Protein AF-A0A1D8K5I2-F1 (afdb_monomer_lite)

Secondary structure (DSSP, 8-state):
----GGGSB-HHHHHHHHHHHHHHHTTS-SEEEEEEEEE-TTS-EEEEEEEEEEEE-TTS-EEEEEEEEEE-HHHHHHHHHHHHHHHB-TTT-PBPHHHHHHHHHHHHHHT--

Radius of gyration: 21.26 Å; chains: 1; bounding box: 46×22×64 Å

Foldseek 3Di:
DPDDPVVFFDPVCVVVVVVVVVCQQVVVDFKDWDWGWTQPPVGDIFIKIKIKGFDADPVRHGPDMDIDIDTCRVVVVVVVVVVQVVFADPPPRHGDPVNVVVVVVVVVVVPDD

InterPro domains:
  IPR000014 PAS domain [TIGR00229] (2-82)
  IPR000014 PAS domain [cd00130] (3-72)
  IPR000700 PAS-associated, C-terminal [PS50113] (32-84)
  IPR001610 PAC motif [SM00086] (33-75)
  IPR013655 PAS fold 3 [PF08447] (4-68)
  IPR035965 PAS domain superfamily [SSF55785] (3-77)
  IPR043128 Reverse transcriptase/Diguanylate cyclase domain [G3DSA:3.30.70.270] (77-113)
  IPR052155 Bacterial biofilm regulation/maintenance [PTHR44757] (5-110)

pLDDT: mean 87.89, std 9.98, range [43.03, 97.0]

Sequence (113 aa):
MKMNFADFTHPDDLEIEQVFFDEMLANKRNSYQITKRYVHRDGHTIWVDLSAGAIRDDAGNVTSCVAVIQDITDRKSAEEEITQLAFYDALTQLPNRRLLQDRLKQALATSTP

Structure (mmCIF, N/CA/C/O backbone):
data_AF-A0A1D8K5I2-F1
#
_entry.id   AF-A0A1D8K5I2-F1
#
loop_
_atom_site.group_PDB
_atom_site.id
_atom_site.type_symbol
_atom_site.label_atom_id
_atom_site.label_alt_id
_atom_site.label_comp_id
_atom_site.label_asym_id
_atom_site.label_entity_id
_atom_site.label_seq_id
_atom_site.pdbx_PDB_ins_code
_atom_site.Cartn_x
_atom_site.Cartn_y
_atom_site.Cartn_z
_atom_site.occupancy
_atom_site.B_iso_or_equiv
_atom_site.auth_seq_id
_atom_site.auth_comp_id
_atom_site.auth_asym_id
_atom_site.auth_atom_id
_atom_site.pdbx_PDB_model_num
ATOM 1 N N . MET A 1 1 ? -5.150 5.660 -22.977 1.00 43.03 1 MET A N 1
ATOM 2 C CA . MET A 1 1 ? -4.917 6.444 -21.748 1.00 43.03 1 MET A CA 1
ATOM 3 C C . MET A 1 1 ? -3.918 5.659 -20.908 1.00 43.03 1 MET A C 1
ATOM 5 O O . MET A 1 1 ? -4.238 4.540 -20.535 1.00 43.03 1 MET A O 1
ATOM 9 N N . LYS A 1 2 ? -2.678 6.143 -20.747 1.00 49.97 2 LYS A N 1
ATOM 10 C CA . LYS A 1 2 ? -1.721 5.549 -19.795 1.00 49.97 2 LYS A CA 1
ATOM 11 C C . LYS A 1 2 ? -2.150 6.043 -18.414 1.00 49.97 2 LYS A C 1
ATOM 13 O O . LYS A 1 2 ? -2.043 7.237 -18.175 1.00 49.97 2 LYS A O 1
ATOM 18 N N . MET A 1 3 ? -2.710 5.166 -17.587 1.00 57.22 3 MET A N 1
ATOM 19 C CA . MET A 1 3 ? -3.064 5.498 -16.204 1.00 57.22 3 MET A CA 1
ATOM 20 C C . MET A 1 3 ? -1.798 5.380 -15.355 1.00 57.22 3 MET A C 1
ATOM 22 O O . MET A 1 3 ? -1.122 4.351 -15.436 1.00 57.22 3 MET A O 1
ATOM 26 N N . ASN A 1 4 ? -1.453 6.420 -14.600 1.00 81.38 4 ASN A N 1
ATOM 27 C CA . ASN A 1 4 ? -0.317 6.398 -13.687 1.00 81.38 4 ASN A CA 1
ATOM 28 C C . ASN A 1 4 ? -0.803 5.992 -12.288 1.00 81.38 4 ASN A C 1
ATOM 30 O O . ASN A 1 4 ? -1.907 6.350 -11.889 1.00 81.38 4 ASN A O 1
ATOM 34 N N . PHE A 1 5 ? 0.005 5.258 -11.521 1.00 79.12 5 PHE A N 1
ATOM 35 C CA . PHE A 1 5 ? -0.369 4.840 -10.162 1.00 79.12 5 PHE A CA 1
ATOM 36 C C . PHE A 1 5 ? -0.608 6.032 -9.222 1.00 79.12 5 PHE A C 1
ATOM 38 O O . PHE A 1 5 ? -1.412 5.946 -8.294 1.00 79.12 5 PHE A O 1
ATOM 45 N N . ALA A 1 6 ? 0.039 7.166 -9.501 1.00 84.00 6 ALA A N 1
ATOM 46 C CA . ALA A 1 6 ? -0.150 8.410 -8.767 1.00 84.00 6 ALA A CA 1
ATOM 47 C C . ALA A 1 6 ? -1.571 8.992 -8.902 1.00 84.00 6 ALA A C 1
ATOM 49 O O . ALA A 1 6 ? -2.003 9.723 -8.018 1.00 84.00 6 ALA A O 1
ATOM 50 N N . ASP A 1 7 ? -2.319 8.644 -9.958 1.00 87.12 7 ASP A N 1
ATOM 51 C CA . ASP A 1 7 ? -3.652 9.211 -10.221 1.00 87.12 7 ASP A CA 1
ATOM 52 C C . ASP A 1 7 ? -4.712 8.722 -9.219 1.00 87.12 7 ASP A C 1
ATOM 54 O O . ASP A 1 7 ? -5.735 9.374 -9.020 1.00 87.12 7 ASP A O 1
ATOM 58 N N . PHE A 1 8 ? -4.483 7.562 -8.598 1.00 89.19 8 PHE A N 1
ATOM 59 C CA . PHE A 1 8 ? -5.420 6.914 -7.676 1.00 89.19 8 PHE A CA 1
ATOM 60 C C . PHE A 1 8 ? -4.803 6.602 -6.308 1.00 89.19 8 PHE A C 1
ATOM 62 O O . PHE A 1 8 ? -5.444 5.958 -5.481 1.00 89.19 8 PHE A O 1
ATOM 69 N N . THR A 1 9 ? -3.580 7.065 -6.043 1.00 91.81 9 THR A N 1
ATOM 70 C CA . THR A 1 9 ? -2.929 6.921 -4.734 1.00 91.81 9 THR A CA 1
ATOM 71 C C . THR A 1 9 ? -3.274 8.102 -3.832 1.00 91.81 9 THR A C 1
ATOM 73 O O . THR A 1 9 ? -3.290 9.249 -4.275 1.00 91.81 9 THR A O 1
ATOM 76 N N . HIS A 1 10 ? -3.573 7.830 -2.560 1.00 92.56 10 HIS A N 1
ATOM 77 C CA . HIS A 1 10 ? -3.861 8.880 -1.586 1.00 92.56 10 HIS A CA 1
ATOM 78 C C . HIS A 1 10 ? -2.644 9.815 -1.407 1.00 92.56 10 HIS A C 1
ATOM 80 O O . HIS A 1 10 ? -1.528 9.304 -1.296 1.00 92.56 10 HIS A O 1
ATOM 86 N N . PRO A 1 11 ? -2.820 11.152 -1.320 1.00 89.44 11 PRO A N 1
ATOM 87 C CA . PRO A 1 11 ? -1.712 12.115 -1.295 1.00 89.44 11 PRO A CA 1
ATOM 88 C C . PRO A 1 11 ? -0.631 11.828 -0.249 1.00 89.44 11 PRO A C 1
ATOM 90 O O . PRO A 1 11 ? 0.553 11.865 -0.566 1.00 89.44 11 PRO A O 1
ATOM 93 N N . ASP A 1 12 ? -1.039 11.481 0.972 1.00 92.31 12 ASP A N 1
ATOM 94 C CA . ASP A 1 12 ? -0.121 11.150 2.072 1.00 92.31 12 ASP A CA 1
ATOM 95 C C . ASP A 1 12 ? 0.772 9.927 1.794 1.00 92.31 12 ASP A C 1
ATOM 97 O O . ASP A 1 12 ? 1.835 9.792 2.393 1.00 92.31 12 ASP A O 1
ATOM 101 N N . ASP A 1 13 ? 0.333 9.016 0.920 1.00 92.75 13 ASP A N 1
ATOM 102 C CA . ASP A 1 13 ? 1.019 7.747 0.666 1.00 92.75 13 ASP A CA 1
ATOM 103 C C . ASP A 1 13 ? 1.907 7.821 -0.598 1.00 92.75 13 ASP A C 1
ATOM 105 O O . ASP A 1 13 ? 2.713 6.919 -0.844 1.00 92.75 13 ASP A O 1
ATOM 109 N N . LEU A 1 14 ? 1.796 8.906 -1.384 1.00 91.25 14 LEU A N 1
ATOM 110 C CA . LEU A 1 14 ? 2.533 9.105 -2.640 1.00 91.25 14 LEU A CA 1
ATOM 111 C C . LEU A 1 14 ? 4.045 9.168 -2.431 1.00 91.25 14 LEU A C 1
ATOM 113 O O . LEU A 1 14 ? 4.793 8.550 -3.184 1.00 91.25 14 LEU A O 1
ATOM 117 N N . GLU A 1 15 ? 4.501 9.918 -1.427 1.00 91.38 15 GLU A N 1
ATOM 118 C CA . GLU A 1 15 ? 5.932 10.162 -1.218 1.00 91.38 15 GLU A CA 1
ATOM 119 C C . GLU A 1 15 ? 6.677 8.860 -0.899 1.00 91.38 15 GLU A C 1
ATOM 121 O O . GLU A 1 15 ? 7.727 8.574 -1.474 1.00 91.38 15 GLU A O 1
ATOM 126 N N . ILE A 1 16 ? 6.090 8.025 -0.040 1.00 90.75 16 ILE A N 1
ATOM 127 C CA . ILE A 1 16 ? 6.678 6.745 0.364 1.00 90.75 16 ILE A CA 1
ATOM 128 C C . ILE A 1 16 ? 6.739 5.783 -0.825 1.00 90.75 16 ILE A C 1
ATOM 130 O O . ILE A 1 16 ? 7.764 5.136 -1.052 1.00 90.75 16 ILE A O 1
ATOM 134 N N . GLU A 1 17 ? 5.658 5.682 -1.600 1.00 91.81 17 GLU A N 1
ATOM 135 C CA . GLU A 1 17 ? 5.653 4.814 -2.772 1.00 91.81 17 GLU A CA 1
ATOM 136 C C . GLU A 1 17 ? 6.645 5.280 -3.838 1.00 91.81 17 GLU A C 1
ATOM 138 O O . GLU A 1 17 ? 7.350 4.445 -4.409 1.00 91.81 17 GLU A O 1
ATOM 143 N N . GLN A 1 18 ? 6.730 6.589 -4.084 1.00 92.12 18 GLN A N 1
ATOM 144 C CA . GLN A 1 18 ? 7.652 7.154 -5.064 1.00 92.12 18 GLN A CA 1
ATOM 145 C C . GLN A 1 18 ? 9.096 6.754 -4.745 1.00 92.12 18 GLN A C 1
ATOM 147 O O . GLN A 1 18 ? 9.809 6.292 -5.634 1.00 92.12 18 GLN A O 1
ATOM 152 N N . VAL A 1 19 ? 9.501 6.822 -3.472 1.00 94.38 19 VAL A N 1
ATOM 153 C CA . VAL A 1 19 ? 10.834 6.382 -3.034 1.00 94.38 19 VAL A CA 1
ATOM 154 C C . VAL A 1 19 ? 11.075 4.906 -3.364 1.00 94.38 19 VAL A C 1
ATOM 156 O O . VAL A 1 19 ? 12.112 4.566 -3.935 1.00 94.38 19 VAL A O 1
ATOM 159 N N . PHE A 1 20 ? 10.132 4.011 -3.053 1.00 93.69 20 PHE A N 1
ATOM 160 C CA . PHE A 1 20 ? 10.298 2.580 -3.343 1.00 93.69 20 PHE A CA 1
ATOM 161 C C . PHE A 1 20 ? 10.307 2.268 -4.838 1.00 93.69 20 PHE A C 1
ATOM 163 O O . PHE A 1 20 ? 11.062 1.396 -5.282 1.00 93.69 20 PHE A O 1
ATOM 170 N N . PHE A 1 21 ? 9.490 2.977 -5.610 1.00 92.00 21 PHE A N 1
ATOM 171 C CA . PHE A 1 21 ? 9.451 2.846 -7.056 1.00 92.00 21 PHE A CA 1
ATOM 172 C C . PHE A 1 21 ? 10.769 3.317 -7.688 1.00 92.00 21 PHE A C 1
ATOM 174 O O . PHE A 1 21 ? 11.352 2.593 -8.497 1.00 92.00 21 PHE A O 1
ATOM 181 N N . ASP A 1 22 ? 11.305 4.456 -7.247 1.00 93.00 22 ASP A N 1
ATOM 182 C CA . ASP A 1 22 ? 12.586 4.989 -7.716 1.00 93.00 22 ASP A CA 1
ATOM 183 C C . ASP A 1 22 ? 13.761 4.081 -7.332 1.00 93.00 22 ASP A C 1
ATOM 185 O O . ASP A 1 22 ? 14.643 3.824 -8.152 1.00 93.00 22 ASP A O 1
ATOM 189 N N . GLU A 1 23 ? 13.769 3.520 -6.119 1.00 94.50 23 GLU A N 1
ATOM 190 C CA . GLU A 1 23 ? 14.752 2.507 -5.713 1.00 94.50 23 GLU A CA 1
ATOM 191 C C . GLU A 1 23 ? 14.705 1.260 -6.602 1.00 94.50 23 GLU A C 1
ATOM 193 O O . GLU A 1 23 ? 15.751 0.702 -6.952 1.00 94.50 23 GLU A O 1
ATOM 198 N N . MET A 1 24 ? 13.501 0.815 -6.967 1.00 93.19 24 MET A N 1
ATOM 199 C CA . MET A 1 24 ? 13.303 -0.346 -7.829 1.00 93.19 24 MET A CA 1
ATOM 200 C C . MET A 1 24 ? 13.812 -0.080 -9.253 1.00 93.19 24 MET A C 1
ATOM 202 O O . MET A 1 24 ? 14.514 -0.923 -9.823 1.00 93.19 24 MET A O 1
ATOM 206 N N . LEU A 1 25 ? 13.516 1.102 -9.803 1.00 90.12 25 LEU A N 1
ATOM 207 C CA . LEU A 1 25 ? 14.010 1.538 -11.111 1.00 90.12 25 LEU A CA 1
ATOM 208 C C . LEU A 1 25 ? 15.529 1.752 -11.125 1.00 90.12 25 LEU A C 1
ATOM 210 O O . LEU A 1 25 ? 16.186 1.425 -12.110 1.00 90.12 25 LEU A O 1
ATOM 214 N N . ALA A 1 26 ? 16.099 2.250 -10.027 1.00 92.62 26 ALA A N 1
ATOM 215 C CA . ALA A 1 26 ? 17.534 2.475 -9.868 1.00 92.62 26 ALA A CA 1
ATOM 216 C C . ALA A 1 26 ? 18.330 1.202 -9.518 1.00 92.62 26 ALA A C 1
ATOM 218 O O . ALA A 1 26 ? 19.493 1.296 -9.125 1.00 92.62 26 ALA A O 1
ATOM 219 N N . ASN A 1 27 ? 17.720 0.015 -9.613 1.00 90.75 27 ASN A N 1
ATOM 220 C CA . ASN A 1 27 ? 18.326 -1.279 -9.270 1.00 90.75 27 ASN A CA 1
ATOM 221 C C . ASN A 1 27 ? 18.806 -1.405 -7.818 1.00 90.75 27 ASN A C 1
ATOM 223 O O . ASN A 1 27 ? 19.585 -2.301 -7.499 1.00 90.75 27 ASN A O 1
ATOM 227 N N . LYS A 1 28 ? 18.317 -0.556 -6.912 1.00 92.62 28 LYS A N 1
ATOM 228 C CA . LYS A 1 28 ? 18.599 -0.664 -5.474 1.00 92.62 28 LYS A CA 1
ATOM 229 C C . LYS A 1 28 ? 17.710 -1.711 -4.798 1.00 92.62 28 LYS A C 1
ATOM 231 O O . LYS A 1 28 ? 18.006 -2.151 -3.692 1.00 92.62 28 LYS A O 1
ATOM 236 N N . ARG A 1 29 ? 16.627 -2.115 -5.470 1.00 90.94 29 ARG A N 1
ATOM 237 C CA . ARG A 1 29 ? 15.619 -3.061 -4.988 1.00 90.94 29 ARG A CA 1
ATOM 238 C C . ARG A 1 29 ? 15.029 -3.863 -6.156 1.00 90.94 29 ARG A C 1
ATOM 240 O O . ARG A 1 29 ? 14.905 -3.356 -7.266 1.00 90.94 29 ARG A O 1
ATOM 247 N N . ASN A 1 30 ? 14.638 -5.115 -5.912 1.00 91.94 30 ASN A N 1
ATOM 248 C CA . ASN A 1 30 ? 13.966 -5.952 -6.921 1.00 91.94 30 ASN A CA 1
ATOM 249 C C . ASN A 1 30 ? 12.437 -5.845 -6.874 1.00 91.94 30 ASN A C 1
ATOM 251 O O . ASN A 1 30 ? 11.780 -5.905 -7.911 1.00 91.94 30 ASN A O 1
ATOM 255 N N . SER A 1 31 ? 11.882 -5.687 -5.674 1.00 95.75 31 SER A N 1
ATOM 256 C CA . SER A 1 31 ? 10.445 -5.615 -5.426 1.00 95.75 31 SER A CA 1
ATOM 257 C C . SER A 1 31 ? 10.146 -4.901 -4.110 1.00 95.75 31 SER A C 1
ATOM 259 O O . SER A 1 31 ? 10.972 -4.913 -3.193 1.00 95.75 31 SER A O 1
ATOM 261 N N . TYR A 1 32 ? 8.954 -4.326 -3.980 1.00 95.75 32 TYR A N 1
ATOM 262 C CA . TYR A 1 32 ? 8.444 -3.772 -2.726 1.00 95.75 32 TYR A CA 1
ATOM 263 C C . TYR A 1 32 ? 7.022 -4.250 -2.442 1.00 95.75 32 TYR A C 1
ATOM 265 O O . TYR A 1 32 ? 6.274 -4.618 -3.348 1.00 95.75 32 TYR A O 1
ATOM 273 N N . GLN A 1 33 ? 6.673 -4.236 -1.158 1.00 96.56 33 GLN A N 1
ATOM 274 C CA . GLN A 1 33 ? 5.316 -4.434 -0.678 1.00 96.56 33 GLN A CA 1
ATOM 275 C C . GLN A 1 33 ? 4.948 -3.258 0.216 1.00 96.56 33 GLN A C 1
ATOM 277 O O . GLN A 1 33 ? 5.761 -2.840 1.043 1.00 96.56 33 GLN A O 1
ATOM 282 N N . ILE A 1 34 ? 3.752 -2.716 0.028 1.00 95.94 34 ILE A N 1
ATOM 283 C CA . ILE A 1 34 ? 3.247 -1.595 0.814 1.00 95.94 34 ILE A CA 1
ATOM 284 C C . ILE A 1 34 ? 1.740 -1.733 1.008 1.00 95.94 34 ILE A C 1
ATOM 286 O O . ILE A 1 34 ? 1.002 -1.989 0.056 1.00 95.94 34 ILE A O 1
ATOM 290 N N . THR A 1 35 ? 1.292 -1.534 2.244 1.00 96.44 35 THR A N 1
ATOM 291 C CA . THR A 1 35 ? -0.117 -1.295 2.552 1.00 96.44 35 THR A CA 1
ATOM 292 C C . THR A 1 35 ? -0.363 0.206 2.479 1.00 96.44 35 THR A C 1
ATOM 294 O O . THR A 1 35 ? 0.260 0.959 3.227 1.00 96.44 35 THR A O 1
ATOM 297 N N . LYS A 1 36 ? -1.248 0.650 1.589 1.00 95.31 36 LYS A N 1
ATOM 298 C CA . LYS A 1 36 ? -1.545 2.075 1.372 1.00 95.31 36 LYS A CA 1
ATOM 299 C C . LYS A 1 36 ? -3.013 2.290 1.032 1.00 95.31 36 LYS A C 1
ATOM 301 O O . LYS A 1 36 ? -3.785 1.335 0.931 1.00 95.31 36 LYS A O 1
ATOM 306 N N . ARG A 1 37 ? -3.397 3.547 0.842 1.00 96.56 37 ARG A N 1
ATOM 307 C CA . ARG A 1 37 ? -4.753 3.944 0.481 1.00 96.56 37 ARG A CA 1
ATOM 308 C C . ARG A 1 37 ? -4.857 4.290 -1.000 1.00 96.56 37 ARG A C 1
ATOM 310 O O . ARG A 1 37 ? -4.051 5.057 -1.532 1.00 96.56 37 ARG A O 1
ATOM 317 N N . TYR A 1 38 ? -5.894 3.760 -1.642 1.00 95.31 38 TYR A N 1
ATOM 318 C CA . TYR A 1 38 ? -6.337 4.196 -2.964 1.00 95.31 38 TYR A CA 1
ATOM 319 C C . TYR A 1 38 ? -7.620 4.999 -2.888 1.00 95.31 38 TYR A C 1
ATOM 321 O O . TYR A 1 38 ? -8.481 4.741 -2.053 1.00 95.31 38 TYR A O 1
ATOM 329 N N . VAL A 1 39 ? -7.745 5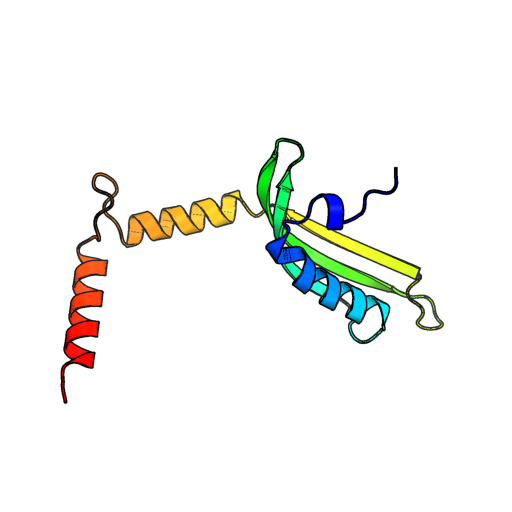.959 -3.798 1.00 94.31 39 VAL A N 1
ATOM 330 C CA . VAL A 1 39 ? -8.988 6.680 -4.049 1.00 94.31 39 VAL A CA 1
ATOM 331 C C . VAL A 1 39 ? -9.731 5.921 -5.142 1.00 94.31 39 VAL A C 1
ATOM 333 O O . VAL A 1 39 ? -9.306 5.883 -6.297 1.00 94.31 39 VAL A O 1
ATOM 336 N N . HIS A 1 40 ? -10.830 5.268 -4.768 1.00 91.12 40 HIS A N 1
ATOM 337 C CA . HIS A 1 40 ? -11.701 4.579 -5.710 1.00 91.12 40 HIS A CA 1
ATOM 338 C C . HIS A 1 40 ? -12.309 5.586 -6.693 1.00 91.12 40 HIS A C 1
ATOM 340 O O . HIS A 1 40 ? -12.507 6.757 -6.366 1.00 91.12 40 HIS A O 1
ATOM 346 N N . ARG A 1 41 ? -12.692 5.128 -7.891 1.00 88.31 41 ARG A N 1
ATOM 347 C CA . ARG A 1 41 ? -13.311 5.990 -8.918 1.00 88.31 41 ARG A CA 1
ATOM 348 C C . ARG A 1 41 ? -14.574 6.723 -8.434 1.00 88.31 41 ARG A C 1
ATOM 350 O O . ARG A 1 41 ? -14.925 7.760 -8.981 1.00 88.31 41 ARG A O 1
ATOM 357 N N . ASP A 1 42 ? -15.242 6.174 -7.419 1.00 90.81 42 ASP A N 1
ATOM 358 C CA . ASP A 1 42 ? -16.459 6.734 -6.821 1.00 90.81 42 ASP A CA 1
ATOM 359 C C . ASP A 1 42 ? -16.142 7.726 -5.674 1.00 90.81 42 ASP A C 1
ATOM 361 O O . ASP A 1 42 ? -17.045 8.179 -4.977 1.00 90.81 42 ASP A O 1
ATOM 365 N N . GLY A 1 43 ? -14.863 8.057 -5.453 1.00 89.25 43 GLY A N 1
ATOM 366 C CA . GLY A 1 43 ? -14.395 9.098 -4.530 1.00 89.25 43 GLY A CA 1
ATOM 367 C C . GLY A 1 43 ? -14.127 8.653 -3.090 1.00 89.25 43 GLY A C 1
ATOM 368 O O . GLY A 1 43 ? -13.640 9.455 -2.299 1.00 89.25 43 GLY A O 1
ATOM 369 N N . HIS A 1 44 ? -14.418 7.401 -2.731 1.00 91.81 44 HIS A N 1
ATOM 370 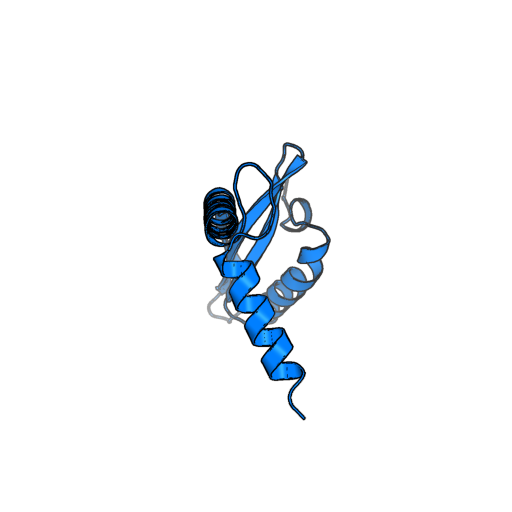C CA . HIS A 1 44 ? -14.111 6.865 -1.402 1.00 91.81 44 HIS A CA 1
ATOM 371 C C . HIS A 1 44 ? -12.708 6.252 -1.339 1.00 91.81 44 HIS A C 1
ATOM 373 O O . HIS A 1 44 ? -12.140 5.852 -2.356 1.00 91.81 44 HIS A O 1
ATOM 379 N N . THR A 1 45 ? -12.163 6.150 -0.129 1.00 95.06 45 THR A N 1
ATOM 380 C CA . THR A 1 45 ? -10.844 5.562 0.117 1.00 95.06 45 THR A CA 1
ATOM 381 C C . THR A 1 45 ? -10.957 4.068 0.406 1.00 95.06 45 THR A C 1
ATOM 383 O O . THR A 1 45 ? -11.778 3.668 1.228 1.00 95.06 45 THR A O 1
ATOM 386 N N . ILE A 1 46 ? -10.097 3.266 -0.220 1.00 95.88 46 ILE A N 1
ATOM 387 C CA . ILE A 1 46 ? -9.937 1.830 0.042 1.00 95.88 46 ILE A CA 1
ATOM 388 C C . ILE A 1 46 ? -8.523 1.535 0.540 1.00 95.88 46 ILE A C 1
ATOM 390 O O . ILE A 1 46 ? -7.565 2.217 0.162 1.00 95.88 46 ILE A O 1
ATOM 394 N N . TRP A 1 47 ? -8.383 0.509 1.375 1.00 96.94 47 TRP A N 1
ATOM 395 C CA . TRP A 1 47 ? -7.079 -0.006 1.782 1.00 96.94 47 TRP A CA 1
ATOM 396 C C . TRP A 1 47 ? -6.620 -1.073 0.802 1.00 96.94 47 TRP A C 1
ATOM 398 O O . TRP A 1 47 ? -7.364 -2.003 0.499 1.00 96.94 47 TRP A O 1
ATOM 408 N N . VAL A 1 48 ? -5.375 -0.970 0.348 1.00 96.62 48 VAL A N 1
ATOM 409 C CA . VAL A 1 48 ? -4.787 -1.942 -0.568 1.00 96.62 48 VAL A CA 1
ATOM 410 C C . VAL A 1 48 ? -3.445 -2.444 -0.072 1.00 96.62 48 VAL A C 1
ATOM 412 O O . VAL A 1 48 ? -2.616 -1.668 0.402 1.00 96.62 48 VAL A O 1
ATOM 415 N N . ASP A 1 49 ? -3.220 -3.741 -0.250 1.00 97.00 49 ASP A N 1
ATOM 416 C CA . ASP A 1 49 ? -1.892 -4.339 -0.211 1.00 97.00 49 ASP A CA 1
ATOM 417 C C . ASP A 1 49 ? -1.357 -4.396 -1.644 1.00 97.00 49 ASP A C 1
ATOM 419 O O . ASP A 1 49 ? -1.870 -5.119 -2.503 1.00 97.00 49 ASP A O 1
ATOM 423 N N . LEU A 1 50 ? -0.328 -3.596 -1.916 1.00 96.38 50 LEU A N 1
ATOM 424 C CA . LEU A 1 50 ? 0.371 -3.562 -3.193 1.00 96.38 50 LEU A CA 1
ATOM 425 C C . LEU A 1 50 ? 1.670 -4.358 -3.082 1.00 96.38 50 LEU A C 1
ATOM 427 O O . LEU A 1 50 ? 2.493 -4.092 -2.210 1.00 96.38 50 LEU A O 1
ATOM 431 N N . SER A 1 51 ? 1.887 -5.277 -4.019 1.00 96.69 51 SER A N 1
ATOM 432 C CA . SER A 1 51 ? 3.183 -5.908 -4.281 1.00 96.69 51 SER A CA 1
ATOM 433 C C . SER A 1 51 ? 3.642 -5.550 -5.687 1.00 96.69 51 SER A C 1
ATOM 435 O O . SER A 1 51 ? 2.939 -5.853 -6.647 1.00 96.69 51 SER A O 1
ATOM 437 N N . ALA A 1 52 ? 4.814 -4.938 -5.826 1.00 95.69 52 ALA A N 1
ATOM 438 C CA . ALA A 1 52 ? 5.373 -4.552 -7.118 1.00 95.69 52 ALA A CA 1
ATOM 439 C C . ALA A 1 52 ? 6.787 -5.109 -7.306 1.00 95.69 52 ALA A C 1
ATOM 441 O O . ALA A 1 52 ? 7.567 -5.165 -6.355 1.00 95.69 52 ALA A O 1
ATOM 442 N N . GLY A 1 53 ? 7.125 -5.515 -8.531 1.00 95.56 53 GLY A N 1
ATOM 443 C CA . GLY A 1 53 ? 8.437 -6.058 -8.883 1.00 95.56 53 GLY A CA 1
ATOM 444 C C . GLY A 1 53 ? 8.892 -5.655 -10.282 1.00 95.56 53 GLY A C 1
ATOM 445 O O . GLY A 1 53 ? 8.082 -5.555 -11.205 1.00 95.56 53 GLY A O 1
ATOM 446 N N . ALA A 1 54 ? 10.197 -5.432 -10.439 1.00 95.56 54 ALA A N 1
ATOM 447 C CA . ALA A 1 54 ? 10.806 -5.118 -11.726 1.00 95.56 54 ALA A CA 1
ATOM 448 C C . ALA A 1 54 ? 11.040 -6.384 -12.558 1.00 95.56 54 ALA A C 1
ATOM 450 O O . ALA A 1 54 ? 11.568 -7.381 -12.068 1.00 95.56 54 ALA A O 1
ATOM 451 N N . ILE A 1 55 ? 10.712 -6.305 -13.843 1.00 94.69 55 ILE A N 1
ATOM 452 C CA . ILE A 1 55 ? 11.087 -7.281 -14.863 1.00 94.69 55 ILE A CA 1
ATOM 453 C C . ILE A 1 55 ? 12.307 -6.724 -15.592 1.00 94.69 55 ILE A C 1
ATOM 455 O O . ILE A 1 55 ? 12.341 -5.546 -15.963 1.00 94.69 55 ILE A O 1
ATOM 459 N N . ARG A 1 56 ? 13.321 -7.571 -15.763 1.00 92.62 56 ARG A N 1
ATOM 460 C CA . ARG A 1 56 ? 14.646 -7.183 -16.250 1.00 92.62 56 ARG A CA 1
ATOM 461 C C . ARG A 1 56 ? 15.004 -7.945 -17.517 1.00 92.62 56 ARG A C 1
ATOM 463 O O . ARG A 1 56 ? 14.569 -9.082 -17.682 1.00 92.62 56 ARG A O 1
ATOM 470 N N . ASP A 1 57 ? 15.775 -7.308 -18.391 1.00 94.25 57 ASP A N 1
ATOM 471 C CA . ASP A 1 57 ? 16.452 -7.993 -19.493 1.00 94.25 5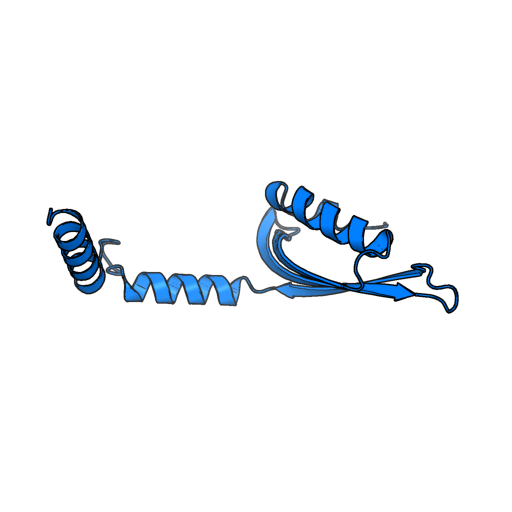7 ASP A CA 1
ATOM 472 C C . ASP A 1 57 ? 17.748 -8.680 -19.019 1.00 94.25 57 ASP A C 1
ATOM 474 O O . ASP A 1 57 ? 18.171 -8.534 -17.868 1.00 94.25 57 ASP A O 1
ATOM 478 N N . ASP A 1 58 ? 18.402 -9.410 -19.925 1.00 94.19 58 ASP A N 1
ATOM 479 C CA . ASP A 1 58 ? 19.671 -10.099 -19.653 1.00 94.19 58 ASP A CA 1
ATOM 480 C C . ASP A 1 58 ? 20.826 -9.133 -19.321 1.00 94.19 58 ASP A C 1
ATOM 482 O O . ASP A 1 58 ? 21.825 -9.534 -18.725 1.00 94.19 58 ASP A O 1
ATOM 486 N N . ALA A 1 59 ? 20.697 -7.850 -19.680 1.00 92.62 59 ALA A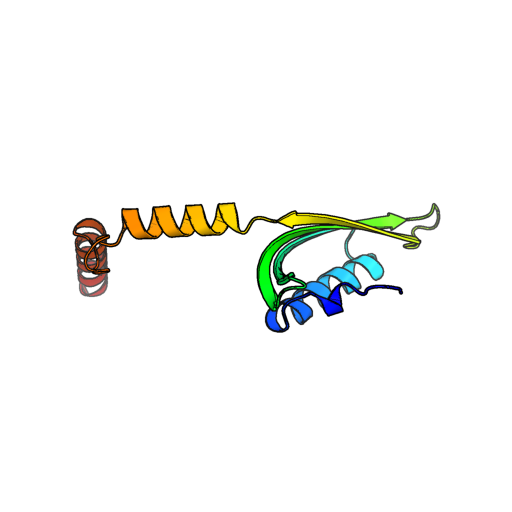 N 1
ATOM 487 C CA . ALA A 1 59 ? 21.657 -6.798 -19.355 1.00 92.62 59 ALA A CA 1
ATOM 488 C C . ALA A 1 59 ? 21.380 -6.137 -17.986 1.00 92.62 59 ALA A C 1
ATOM 490 O O . ALA A 1 59 ? 22.134 -5.261 -17.561 1.00 92.62 59 ALA A O 1
ATOM 491 N N . GLY A 1 60 ? 20.330 -6.565 -17.274 1.00 88.75 60 GLY A N 1
ATOM 492 C CA . GLY A 1 60 ? 19.950 -6.060 -15.955 1.00 88.75 60 GLY A CA 1
ATOM 493 C C . GLY A 1 60 ? 19.133 -4.764 -15.977 1.00 88.75 60 GLY A C 1
ATOM 494 O O . GLY A 1 60 ? 18.836 -4.210 -14.909 1.00 88.75 60 GLY A O 1
ATOM 495 N N . ASN A 1 61 ? 18.732 -4.283 -17.156 1.00 91.81 61 ASN A N 1
ATOM 496 C CA . ASN A 1 61 ? 17.912 -3.084 -17.296 1.00 91.81 61 ASN A CA 1
ATOM 497 C C . ASN A 1 61 ? 16.449 -3.403 -16.986 1.00 91.81 61 ASN A C 1
ATOM 499 O O . ASN A 1 61 ? 15.929 -4.443 -17.390 1.00 91.81 61 ASN A O 1
ATOM 503 N N . VAL A 1 62 ? 15.763 -2.494 -16.290 1.00 92.00 62 VAL A N 1
ATOM 504 C CA . VAL A 1 62 ? 14.321 -2.621 -16.045 1.00 92.00 62 VAL A CA 1
ATOM 505 C C . VAL A 1 62 ? 13.568 -2.378 -17.352 1.00 92.00 62 VAL A C 1
ATOM 507 O O . VAL A 1 62 ? 13.627 -1.285 -17.909 1.00 92.00 62 VAL A O 1
ATOM 510 N N . THR A 1 63 ? 12.838 -3.383 -17.835 1.00 93.31 63 THR A N 1
ATOM 511 C CA . THR A 1 63 ? 12.021 -3.286 -19.058 1.00 93.31 63 THR A CA 1
ATOM 512 C C . THR A 1 63 ? 10.560 -3.000 -18.748 1.00 93.31 63 THR A C 1
ATOM 514 O O . THR A 1 63 ? 9.862 -2.357 -19.531 1.00 93.31 63 THR A O 1
ATOM 517 N N . SER A 1 64 ? 10.081 -3.478 -17.601 1.00 91.06 64 SER A N 1
ATOM 518 C CA . SER A 1 64 ? 8.714 -3.278 -17.130 1.00 91.06 64 SER A CA 1
ATOM 519 C C . SER A 1 64 ? 8.617 -3.544 -15.627 1.00 91.06 64 SER A C 1
ATOM 521 O O . SER A 1 64 ? 9.572 -4.001 -14.999 1.00 91.06 64 SER A O 1
ATOM 523 N N . CYS A 1 65 ? 7.463 -3.252 -15.034 1.00 90.94 65 CYS A N 1
ATOM 524 C CA . CYS A 1 65 ? 7.135 -3.680 -13.681 1.00 90.94 65 CYS A CA 1
ATOM 525 C C . CYS A 1 65 ? 5.802 -4.429 -13.686 1.00 90.94 65 CYS A C 1
ATOM 527 O O . CYS A 1 65 ? 4.924 -4.156 -14.506 1.00 90.94 65 CYS A O 1
ATOM 529 N N . VAL A 1 66 ? 5.665 -5.377 -12.766 1.00 92.75 66 VAL A N 1
ATOM 530 C CA . VAL A 1 66 ? 4.401 -6.044 -12.465 1.00 92.75 66 VAL A CA 1
ATOM 531 C C . VAL A 1 66 ? 3.946 -5.602 -11.085 1.00 92.75 66 VAL A C 1
ATOM 533 O O . VAL A 1 66 ? 4.746 -5.564 -10.153 1.00 92.75 66 VAL A O 1
ATOM 536 N N . ALA A 1 67 ? 2.668 -5.261 -10.967 1.00 93.31 67 ALA A N 1
ATOM 537 C CA . ALA A 1 67 ? 2.031 -4.881 -9.718 1.00 93.31 67 ALA A CA 1
ATOM 538 C C . ALA A 1 67 ? 0.817 -5.781 -9.476 1.00 93.31 67 ALA A C 1
ATOM 540 O O . ALA A 1 67 ? -0.014 -5.966 -10.364 1.00 93.31 67 ALA A O 1
ATOM 541 N N . VAL A 1 68 ? 0.717 -6.325 -8.268 1.00 95.12 68 VAL A N 1
ATOM 542 C CA . VAL A 1 68 ? -0.450 -7.047 -7.765 1.00 95.12 68 VAL A CA 1
ATOM 543 C C . VAL A 1 68 ? -1.039 -6.214 -6.642 1.00 95.12 68 VAL A C 1
ATOM 545 O O . VAL A 1 68 ? -0.341 -5.868 -5.691 1.00 95.12 68 VAL A O 1
ATOM 548 N N . ILE A 1 69 ? -2.314 -5.871 -6.780 1.00 95.12 69 ILE A N 1
ATOM 549 C CA . ILE A 1 69 ? -3.059 -5.048 -5.832 1.00 95.12 69 ILE A CA 1
ATOM 550 C C . ILE A 1 69 ? -4.164 -5.925 -5.264 1.00 95.12 69 ILE A C 1
ATOM 552 O O . ILE A 1 69 ? -4.966 -6.475 -6.019 1.00 95.12 69 ILE A O 1
ATOM 556 N N . GLN A 1 70 ? -4.207 -6.036 -3.945 1.00 96.50 70 GLN A N 1
ATOM 557 C CA . GLN A 1 70 ? -5.297 -6.675 -3.229 1.00 96.50 70 GLN A CA 1
ATOM 558 C C . GLN A 1 70 ? -6.049 -5.618 -2.427 1.00 96.50 70 GLN A C 1
ATOM 560 O O . GLN A 1 70 ? -5.445 -4.925 -1.612 1.00 96.50 70 GLN A O 1
ATOM 565 N N . ASP A 1 71 ? -7.359 -5.510 -2.639 1.00 96.06 71 ASP A N 1
ATOM 566 C CA . ASP A 1 71 ? -8.228 -4.746 -1.745 1.00 96.06 71 ASP A CA 1
ATOM 567 C C . ASP A 1 71 ? -8.352 -5.491 -0.410 1.00 96.06 71 ASP A C 1
ATOM 569 O O . ASP A 1 71 ? -8.672 -6.683 -0.367 1.00 96.06 71 ASP A O 1
ATOM 573 N N . ILE A 1 72 ? -8.035 -4.794 0.676 1.00 96.25 72 ILE A N 1
ATOM 574 C CA . ILE A 1 72 ? -8.066 -5.308 2.046 1.00 96.25 72 ILE A CA 1
ATOM 575 C C . ILE A 1 72 ? -8.992 -4.479 2.939 1.00 96.25 72 ILE A C 1
ATOM 577 O O . ILE A 1 72 ? -8.896 -4.567 4.165 1.00 96.25 72 ILE A O 1
ATOM 581 N N . THR A 1 73 ? -9.870 -3.667 2.347 1.00 94.12 73 THR A N 1
ATOM 582 C CA . THR A 1 73 ? -10.785 -2.782 3.075 1.00 94.12 73 THR A CA 1
ATOM 583 C C . THR A 1 73 ? -11.669 -3.584 4.021 1.00 94.12 73 THR A C 1
ATOM 585 O O . THR A 1 73 ? -11.663 -3.312 5.218 1.00 94.12 73 THR A O 1
ATOM 588 N N . ASP A 1 74 ? -12.299 -4.656 3.538 1.00 92.94 74 ASP A N 1
ATOM 589 C CA . ASP A 1 74 ? -13.146 -5.530 4.364 1.00 92.94 74 ASP A CA 1
ATOM 590 C C . ASP A 1 74 ? -12.371 -6.157 5.530 1.00 92.94 74 ASP A C 1
ATOM 592 O O . ASP A 1 74 ? -12.861 -6.231 6.657 1.00 92.94 74 ASP A O 1
ATOM 596 N N . ARG A 1 75 ? -11.123 -6.573 5.277 1.00 93.19 75 ARG A N 1
ATOM 597 C CA . ARG A 1 75 ? -10.245 -7.138 6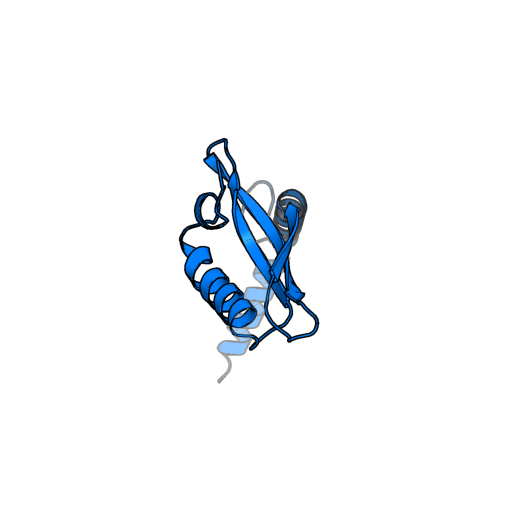.309 1.00 93.19 75 ARG A CA 1
ATOM 598 C C . ARG A 1 75 ? -9.921 -6.097 7.380 1.00 93.19 75 ARG A C 1
ATOM 600 O O . ARG A 1 75 ? -9.998 -6.409 8.564 1.00 93.19 75 ARG A O 1
ATOM 607 N N . LYS A 1 76 ? -9.586 -4.869 6.976 1.00 90.69 76 LYS A N 1
ATOM 608 C CA . LYS A 1 76 ? -9.311 -3.758 7.896 1.00 90.69 76 LYS A CA 1
ATOM 609 C C . LYS A 1 76 ? -10.544 -3.371 8.706 1.00 90.69 76 LYS A C 1
ATOM 611 O O . LYS A 1 76 ? -10.428 -3.200 9.915 1.00 90.69 76 LYS A O 1
ATOM 616 N N . SER A 1 77 ? -11.714 -3.306 8.074 1.00 90.12 77 SER A N 1
ATOM 617 C CA . SER A 1 77 ? -12.975 -3.027 8.761 1.00 90.12 77 SER A CA 1
ATOM 618 C C . SER A 1 77 ? -13.320 -4.108 9.785 1.00 90.12 77 SER A C 1
ATOM 620 O O . SER A 1 77 ? -13.698 -3.776 10.903 1.00 90.12 77 SER A O 1
ATOM 622 N N . ALA A 1 78 ? -13.113 -5.387 9.460 1.00 89.50 78 ALA A N 1
ATOM 623 C CA . ALA A 1 78 ? -13.326 -6.480 10.407 1.00 89.50 78 ALA A CA 1
ATOM 624 C C . ALA A 1 78 ? -12.323 -6.454 11.578 1.00 89.50 78 ALA A C 1
ATOM 626 O O . ALA A 1 78 ? -12.706 -6.672 12.726 1.00 89.50 78 ALA A O 1
ATOM 627 N N . GLU A 1 79 ? -11.042 -6.165 11.317 1.00 89.75 79 GLU A N 1
ATOM 628 C CA . GLU A 1 79 ? -10.019 -5.985 12.363 1.00 89.75 79 GLU A CA 1
ATOM 629 C C . GLU A 1 79 ? -10.389 -4.836 13.318 1.00 89.75 79 GLU A C 1
ATOM 631 O O . GLU A 1 79 ? -10.250 -4.956 14.543 1.00 89.75 79 GLU A O 1
ATOM 636 N N . GLU A 1 80 ? -10.888 -3.731 12.767 1.00 87.06 80 GLU A N 1
ATOM 637 C CA . GLU A 1 80 ? -11.327 -2.572 13.536 1.00 87.06 80 GLU A CA 1
ATOM 638 C C . GLU A 1 80 ? -12.591 -2.881 14.344 1.00 87.06 80 GLU A C 1
ATOM 640 O O . GLU A 1 80 ? -12.626 -2.590 15.537 1.00 87.06 80 GLU A O 1
ATOM 645 N N . GLU A 1 81 ? -13.577 -3.563 13.762 1.00 86.50 81 GLU A N 1
ATOM 646 C CA . GLU A 1 81 ? -14.788 -3.995 14.466 1.00 86.50 81 GLU A CA 1
ATOM 647 C C . GLU A 1 81 ? -14.464 -4.942 15.630 1.00 86.50 81 GLU A C 1
ATOM 649 O O . GLU A 1 81 ? -14.942 -4.743 16.748 1.00 86.50 81 GLU A O 1
ATOM 654 N N . ILE A 1 82 ? -13.589 -5.929 15.414 1.00 87.25 82 ILE A N 1
ATOM 655 C CA . ILE A 1 82 ? -13.125 -6.829 16.480 1.00 87.25 82 ILE A CA 1
ATOM 656 C C . ILE A 1 82 ? -12.441 -6.031 17.593 1.00 87.25 82 ILE A C 1
ATOM 658 O O . ILE A 1 82 ? -12.686 -6.285 18.774 1.00 87.25 82 ILE A O 1
ATOM 662 N N . THR A 1 83 ? -11.603 -5.055 17.239 1.00 81.94 83 THR A N 1
ATOM 663 C CA . THR A 1 83 ? -10.929 -4.189 18.216 1.00 81.94 83 THR A CA 1
ATOM 664 C C . THR A 1 83 ? -11.941 -3.359 19.004 1.00 81.94 83 THR A C 1
ATOM 666 O O . THR A 1 83 ? -11.853 -3.285 20.232 1.00 81.94 83 THR A O 1
ATOM 669 N N . GLN A 1 84 ? -12.937 -2.789 18.327 1.00 82.00 84 GLN A N 1
ATOM 670 C CA . GLN A 1 84 ? -14.003 -2.027 18.966 1.00 82.00 84 GLN A CA 1
ATOM 671 C C . GLN A 1 84 ? -14.784 -2.900 19.951 1.00 82.00 84 GLN A C 1
ATOM 673 O O . GLN A 1 84 ? -14.882 -2.556 21.124 1.00 82.00 84 GLN A O 1
ATOM 678 N N . LEU A 1 85 ? -15.233 -4.086 19.541 1.00 82.69 85 LEU A N 1
ATOM 679 C CA . LEU A 1 85 ? -15.958 -5.015 20.414 1.00 82.69 85 LEU A CA 1
ATOM 680 C C . LEU A 1 85 ? -15.103 -5.535 21.584 1.00 82.69 85 LEU A C 1
ATOM 682 O O . LEU A 1 85 ? -15.618 -5.798 22.674 1.00 82.69 85 LEU A O 1
ATOM 686 N N . ALA A 1 86 ? -13.789 -5.680 21.391 1.00 81.50 86 ALA A N 1
ATOM 687 C CA . ALA A 1 86 ? -12.878 -6.163 22.426 1.00 81.50 86 ALA A CA 1
ATOM 688 C C . ALA A 1 86 ? -12.597 -5.129 23.527 1.00 81.50 86 ALA A C 1
ATOM 690 O O . ALA A 1 86 ? -12.287 -5.523 24.659 1.00 81.50 86 ALA A O 1
ATOM 691 N N . PHE A 1 87 ? -12.704 -3.829 23.229 1.00 80.69 87 PHE A N 1
ATOM 692 C CA . PHE A 1 87 ? -12.261 -2.754 24.128 1.00 80.69 87 PHE A CA 1
ATOM 693 C C . PHE A 1 87 ? -13.308 -1.682 24.441 1.00 80.69 87 PHE A C 1
ATOM 695 O O . PHE A 1 87 ? -13.140 -0.956 25.423 1.00 80.69 87 PHE A O 1
ATOM 702 N N . TYR A 1 88 ? -14.402 -1.619 23.691 1.00 81.69 88 TYR A N 1
ATOM 703 C CA . TYR A 1 88 ? -15.456 -0.622 23.834 1.00 81.69 88 TYR A CA 1
ATOM 704 C C . TYR A 1 88 ? -16.824 -1.295 23.950 1.00 81.69 88 TYR A C 1
ATOM 706 O O . TYR A 1 88 ? -17.059 -2.396 23.457 1.00 81.69 88 TYR A O 1
ATOM 714 N N . ASP A 1 89 ? -17.722 -0.653 24.687 1.00 81.81 89 ASP A N 1
ATOM 715 C CA . ASP A 1 89 ? -19.112 -1.074 24.797 1.00 81.81 89 ASP A CA 1
ATOM 716 C C . ASP A 1 89 ? -19.894 -0.648 23.543 1.00 81.81 89 ASP A C 1
ATOM 718 O O . ASP A 1 89 ? -19.891 0.525 23.167 1.00 81.81 89 ASP A O 1
ATOM 722 N N . ALA A 1 90 ? -20.578 -1.598 22.899 1.00 70.19 90 ALA A N 1
ATOM 723 C CA . A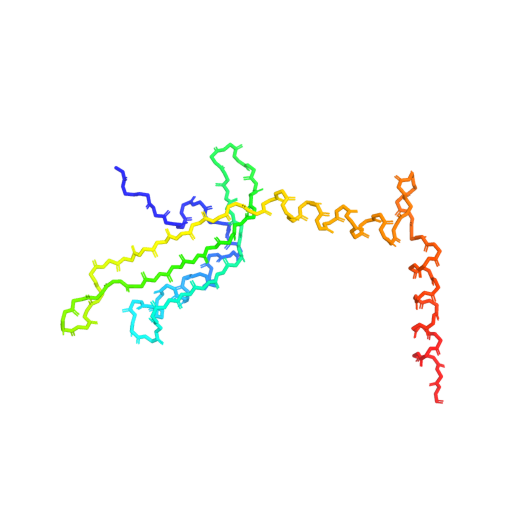LA A 1 90 ? -21.213 -1.389 21.595 1.00 70.19 90 ALA A CA 1
ATOM 724 C C . ALA A 1 90 ? -22.367 -0.364 21.610 1.00 70.19 90 ALA A C 1
ATOM 726 O O . ALA A 1 90 ? -22.660 0.240 20.580 1.00 70.19 90 ALA A O 1
ATOM 727 N N . LEU A 1 91 ? -23.017 -0.154 22.762 1.00 74.56 91 LEU A N 1
ATOM 728 C CA . LEU A 1 91 ? -24.151 0.768 22.906 1.00 74.56 91 LEU A CA 1
ATOM 729 C C . LEU A 1 91 ? -23.710 2.182 23.288 1.00 74.56 91 LEU A C 1
ATOM 731 O O . LEU A 1 91 ? -24.372 3.150 22.920 1.00 74.56 91 LEU A O 1
ATOM 735 N N . THR A 1 92 ? -22.615 2.308 24.037 1.00 79.06 92 THR A N 1
ATOM 736 C CA . THR A 1 92 ? -22.191 3.587 24.624 1.00 79.06 92 THR A CA 1
ATOM 737 C C . THR A 1 92 ? -20.900 4.146 24.036 1.00 79.06 92 THR A C 1
ATOM 739 O O . THR A 1 92 ? -20.589 5.306 24.294 1.00 79.06 92 THR A O 1
ATOM 742 N N . GLN A 1 93 ? -20.148 3.352 23.263 1.00 75.19 93 GLN A N 1
ATOM 743 C CA . GLN A 1 93 ? -18.803 3.686 22.765 1.00 75.19 93 GLN A CA 1
ATOM 744 C C . GLN A 1 93 ? -17.803 4.012 23.892 1.00 75.19 93 GLN A C 1
ATOM 746 O O . GLN A 1 93 ? -16.729 4.569 23.661 1.00 75.19 93 GLN A O 1
ATOM 751 N N . LEU A 1 94 ? -18.145 3.668 25.138 1.00 80.44 94 LEU A N 1
ATOM 752 C CA . LEU A 1 94 ? -17.287 3.878 26.294 1.00 80.44 94 LEU A CA 1
ATOM 753 C C . LEU A 1 94 ? -16.305 2.711 26.448 1.00 80.44 94 LEU A C 1
ATOM 755 O O . LEU A 1 94 ? -16.638 1.581 26.083 1.00 80.44 94 LEU A O 1
ATOM 759 N N . PRO A 1 95 ? -15.110 2.948 27.025 1.00 78.31 95 PRO A N 1
ATOM 760 C CA . PRO A 1 95 ? -14.170 1.886 27.354 1.00 78.31 95 PRO A CA 1
ATOM 761 C C . PRO A 1 95 ? -14.851 0.791 28.168 1.00 78.31 95 PRO A C 1
ATOM 763 O O . PRO A 1 95 ? -15.436 1.049 29.224 1.00 78.31 95 PRO A O 1
ATOM 766 N N . ASN A 1 96 ? -14.749 -0.447 27.700 1.00 84.12 96 ASN A N 1
ATOM 767 C CA . ASN A 1 96 ? -15.290 -1.569 28.438 1.00 84.12 96 ASN A CA 1
ATOM 768 C C . ASN A 1 96 ? -14.453 -1.838 29.701 1.00 84.12 96 ASN A C 1
ATOM 770 O O . ASN A 1 96 ? -13.345 -1.321 29.896 1.00 84.12 96 ASN A O 1
ATOM 774 N N . ARG A 1 97 ? -14.979 -2.695 30.582 1.00 82.44 97 ARG A N 1
ATOM 775 C CA . ARG A 1 97 ? -14.335 -3.009 31.866 1.00 82.44 97 ARG A CA 1
ATOM 776 C C . ARG A 1 97 ? -12.882 -3.469 31.706 1.00 82.44 97 ARG A C 1
ATOM 778 O O . ARG A 1 97 ? -12.061 -3.182 32.574 1.00 82.44 97 ARG A O 1
ATOM 785 N N . ARG A 1 98 ? -12.565 -4.168 30.612 1.00 82.25 98 ARG A N 1
ATOM 786 C CA . ARG A 1 98 ? -11.223 -4.686 30.331 1.00 82.25 98 ARG A CA 1
ATOM 787 C C . ARG A 1 98 ? -10.246 -3.555 30.011 1.00 82.25 98 ARG A C 1
ATOM 789 O O . ARG A 1 98 ? -9.192 -3.498 30.639 1.00 82.25 98 ARG A O 1
ATOM 796 N N . LEU A 1 99 ? -10.608 -2.642 29.105 1.00 83.19 99 LEU A N 1
ATOM 797 C CA . LEU A 1 99 ? -9.768 -1.489 28.759 1.00 83.19 99 LEU A CA 1
ATOM 798 C C . LEU A 1 99 ? -9.571 -0.554 29.963 1.00 83.19 99 LEU A C 1
ATOM 800 O O . LEU A 1 99 ? -8.458 -0.095 30.215 1.00 83.19 99 LEU A O 1
ATOM 804 N N . LEU A 1 100 ? -10.626 -0.326 30.753 1.00 85.69 100 LEU A N 1
ATOM 805 C CA . LEU A 1 100 ? -10.552 0.488 31.969 1.00 85.69 100 LEU A CA 1
ATOM 806 C C . LEU A 1 100 ? -9.559 -0.091 32.992 1.00 85.69 100 LEU A C 1
ATOM 808 O O . LEU A 1 100 ? -8.728 0.635 33.535 1.00 85.69 100 LEU A O 1
ATOM 812 N N . GLN A 1 101 ? -9.635 -1.399 33.256 1.00 85.69 101 GLN A N 1
ATOM 813 C CA . GLN A 1 101 ? -8.744 -2.071 34.206 1.00 85.69 101 GLN A CA 1
ATOM 814 C C . GLN A 1 101 ? -7.286 -2.089 33.739 1.00 85.69 101 GLN A C 1
ATOM 816 O O . GLN A 1 101 ? -6.388 -1.935 34.566 1.00 85.69 101 GLN A O 1
ATOM 821 N N . ASP A 1 102 ? -7.044 -2.266 32.440 1.00 87.50 102 ASP A N 1
ATOM 822 C CA . ASP A 1 102 ? -5.696 -2.219 31.869 1.00 87.50 102 ASP A CA 1
ATOM 823 C C . ASP A 1 102 ? -5.064 -0.828 32.038 1.00 87.50 102 ASP A C 1
ATOM 825 O O . ASP A 1 102 ? -3.970 -0.697 32.592 1.00 87.50 102 ASP A O 1
ATOM 829 N N . ARG A 1 103 ? -5.805 0.230 31.688 1.00 87.00 103 ARG A N 1
ATOM 830 C CA . ARG A 1 103 ? -5.349 1.620 31.846 1.00 87.00 103 ARG A CA 1
ATOM 831 C C . ARG A 1 103 ? -5.114 2.001 33.306 1.00 87.00 103 ARG A C 1
ATOM 833 O O . ARG A 1 103 ? -4.125 2.668 33.600 1.00 87.00 103 ARG A O 1
ATOM 840 N N . LEU A 1 104 ? -5.965 1.535 34.225 1.00 86.69 104 LEU A N 1
ATOM 841 C CA . LEU A 1 104 ? -5.757 1.704 35.668 1.00 86.69 104 LEU A CA 1
ATOM 842 C C . LEU A 1 104 ? -4.441 1.069 36.133 1.00 86.69 104 LEU A C 1
ATOM 844 O O . LEU A 1 104 ? -3.687 1.699 36.871 1.00 86.69 104 LEU A O 1
ATOM 848 N N . LYS A 1 105 ? -4.133 -0.154 35.683 1.00 87.94 105 LYS A N 1
ATOM 849 C CA . LYS A 1 105 ? -2.868 -0.825 36.022 1.00 87.94 105 LYS A CA 1
ATOM 850 C C . LYS A 1 105 ? -1.654 -0.086 35.462 1.00 87.94 105 LYS A C 1
ATOM 852 O O . LYS A 1 105 ? -0.684 0.091 36.192 1.00 87.94 105 LYS A O 1
ATOM 857 N N . GLN A 1 106 ? -1.711 0.357 34.204 1.00 88.12 106 GLN A N 1
ATOM 858 C CA . GLN A 1 106 ? -0.623 1.121 33.582 1.00 88.12 106 GLN A CA 1
ATOM 859 C C . GLN A 1 106 ? -0.351 2.426 34.339 1.00 88.12 106 GLN A C 1
ATOM 861 O O . GLN A 1 106 ? 0.799 2.706 34.663 1.00 88.12 106 GLN A O 1
ATOM 866 N N . ALA A 1 107 ? -1.401 3.175 34.693 1.00 86.50 107 ALA A N 1
ATOM 867 C CA . ALA A 1 107 ? -1.271 4.425 35.439 1.00 86.50 107 ALA A CA 1
ATOM 868 C C . ALA A 1 107 ? -0.638 4.215 36.826 1.00 86.50 107 ALA A C 1
ATOM 870 O O . ALA A 1 107 ? 0.285 4.938 37.197 1.00 86.50 107 ALA A O 1
ATOM 871 N N . LEU A 1 108 ? -1.075 3.187 37.565 1.00 86.94 108 LEU A N 1
ATOM 872 C CA . LEU A 1 108 ? -0.490 2.835 38.864 1.00 86.94 108 LEU A CA 1
ATOM 873 C C . LEU A 1 108 ? 0.989 2.432 38.741 1.00 86.94 108 LEU A C 1
ATOM 875 O O . LEU A 1 108 ? 1.805 2.848 39.562 1.00 86.94 108 LEU A O 1
ATOM 879 N N . ALA A 1 109 ? 1.353 1.682 37.695 1.00 82.44 109 ALA A N 1
ATOM 880 C CA . ALA A 1 109 ? 2.737 1.286 37.438 1.00 82.44 109 ALA A CA 1
ATOM 881 C C . ALA A 1 109 ? 3.642 2.486 37.111 1.00 82.44 109 ALA A C 1
ATOM 883 O O . ALA A 1 109 ? 4.777 2.536 37.571 1.00 82.44 109 ALA A O 1
ATOM 884 N N . THR A 1 110 ? 3.140 3.481 36.375 1.00 78.88 110 THR A N 1
ATOM 885 C CA . THR A 1 110 ? 3.886 4.717 36.078 1.00 78.88 110 THR A CA 1
ATOM 886 C C . THR A 1 110 ? 3.921 5.718 37.238 1.00 78.88 110 THR A C 1
ATOM 888 O O . THR A 1 110 ? 4.717 6.651 37.206 1.00 78.88 110 THR A O 1
ATOM 891 N N . SER A 1 111 ? 3.067 5.549 38.254 1.00 67.00 111 SER A N 1
ATOM 892 C CA . SER A 1 111 ? 2.992 6.418 39.440 1.00 67.00 111 SER A CA 1
ATOM 893 C C . SER A 1 111 ? 3.715 5.865 40.670 1.00 67.00 111 SER A C 1
ATOM 895 O O . SER A 1 111 ? 3.640 6.487 41.728 1.00 67.00 111 SER A O 1
ATOM 897 N N . THR A 1 112 ? 4.405 4.727 40.563 1.00 50.00 112 THR A N 1
ATOM 898 C CA . THR A 1 112 ? 5.231 4.209 41.663 1.00 50.00 112 THR A CA 1
ATOM 899 C C . THR A 1 112 ? 6.670 4.722 41.481 1.00 50.00 112 THR A C 1
ATOM 901 O O . THR A 1 112 ? 7.299 4.316 40.503 1.00 50.00 112 THR A O 1
ATOM 904 N N . PRO A 1 113 ? 7.168 5.649 42.327 1.00 55.47 113 PRO A N 1
ATOM 905 C CA . PRO A 1 113 ? 8.562 6.098 42.305 1.00 55.47 113 PRO A CA 1
ATOM 906 C C . PRO A 1 113 ? 9.540 5.043 42.837 1.00 55.47 113 PRO A C 1
ATOM 908 O O . PRO A 1 113 ? 9.113 4.179 43.640 1.00 55.47 113 PRO A O 1
#

Organism: NCBI:txid2792603